Protein AF-A0A4Q4BD98-F1 (afdb_monomer_lite)

Secondary structure (DSSP, 8-state):
-HHHHHHHHHHHHHHHT-S--TTHHHHHHHHHHHHHHHHHHHHHHHTT---B-TTT-PBP-HHHHH-

Sequence (67 aa):
MNGKAVSSMRTAMTAFNSPHDDGRTTVVLLHLQHAFEMLLKAALFQKGAKVFDKKSGRSIGFEAAIN

pLDDT: mean 93.09, std 4.9, range [77.06, 98.12]

Structure (mmCIF, N/CA/C/O backbone):
data_AF-A0A4Q4BD98-F1
#
_entry.id   AF-A0A4Q4BD98-F1
#
loop_
_atom_site.group_PDB
_atom_site.id
_atom_site.type_symbol
_atom_site.label_atom_id
_atom_site.label_alt_id
_atom_site.label_comp_id
_atom_site.label_asym_id
_atom_site.label_entity_id
_atom_site.label_seq_id
_atom_site.pdbx_PDB_ins_code
_atom_site.Cartn_x
_atom_site.Cartn_y
_atom_site.Cartn_z
_atom_site.occupancy
_atom_site.B_iso_or_equiv
_atom_site.auth_seq_id
_atom_site.auth_comp_id
_atom_site.auth_asym_id
_atom_site.auth_atom_id
_atom_site.pdbx_PDB_model_num
ATOM 1 N N . MET A 1 1 ? -11.538 5.422 2.144 1.00 77.06 1 MET A N 1
ATOM 2 C CA . MET A 1 1 ? -10.459 4.405 2.107 1.00 77.06 1 MET A CA 1
ATOM 3 C C . MET A 1 1 ? -10.467 3.640 0.787 1.00 77.06 1 MET A C 1
ATOM 5 O O . MET A 1 1 ? -9.462 3.694 0.095 1.00 77.06 1 MET A O 1
ATOM 9 N N . ASN A 1 2 ? -11.603 3.073 0.363 1.00 80.25 2 ASN A N 1
ATOM 10 C CA . ASN A 1 2 ? -11.720 2.315 -0.898 1.00 80.25 2 ASN A CA 1
ATOM 11 C C . ASN A 1 2 ? -11.226 3.052 -2.158 1.00 80.25 2 ASN A C 1
ATOM 13 O O . ASN A 1 2 ? -10.429 2.497 -2.903 1.00 80.25 2 ASN A O 1
ATOM 17 N N . GLY A 1 3 ? -11.601 4.318 -2.376 1.00 92.62 3 GLY A N 1
ATOM 18 C CA . GLY A 1 3 ? -11.114 5.070 -3.546 1.00 92.62 3 GLY A CA 1
ATOM 19 C C . GLY A 1 3 ? -9.585 5.239 -3.587 1.00 92.62 3 GLY A C 1
ATOM 20 O O . GLY A 1 3 ? -8.982 5.154 -4.653 1.00 92.62 3 GLY A O 1
ATOM 21 N N . LYS A 1 4 ? -8.941 5.398 -2.419 1.00 92.62 4 LYS A N 1
ATOM 22 C CA . LYS A 1 4 ? -7.474 5.481 -2.312 1.00 92.62 4 LYS A CA 1
ATOM 23 C C . LYS A 1 4 ? -6.816 4.132 -2.602 1.00 92.62 4 LYS A C 1
ATOM 25 O O . LYS A 1 4 ? -5.810 4.099 -3.304 1.00 92.62 4 LYS A O 1
ATOM 30 N N . ALA A 1 5 ? -7.410 3.036 -2.123 1.00 95.94 5 ALA A N 1
ATOM 31 C CA . ALA A 1 5 ? -6.943 1.686 -2.426 1.00 95.94 5 ALA A CA 1
ATOM 32 C C . ALA A 1 5 ? -6.958 1.403 -3.934 1.00 95.94 5 ALA A C 1
ATOM 34 O O . ALA A 1 5 ? -5.937 1.021 -4.496 1.00 95.94 5 ALA A O 1
ATOM 35 N N . VAL A 1 6 ? -8.091 1.661 -4.596 1.00 97.25 6 VAL A N 1
ATOM 36 C CA . VAL A 1 6 ? -8.255 1.419 -6.039 1.00 97.25 6 VAL A CA 1
ATOM 37 C C . VAL A 1 6 ? -7.309 2.291 -6.863 1.00 97.25 6 VAL A C 1
ATOM 39 O O . VAL A 1 6 ? -6.686 1.795 -7.797 1.00 97.25 6 VAL A O 1
ATOM 42 N N . SER A 1 7 ? -7.164 3.572 -6.508 1.00 97.50 7 SER A N 1
ATOM 43 C CA . SER A 1 7 ? -6.218 4.471 -7.181 1.00 97.50 7 SER A CA 1
ATOM 44 C C . SER A 1 7 ? -4.780 3.953 -7.078 1.00 97.50 7 SER A C 1
ATOM 46 O O . SER A 1 7 ? -4.092 3.824 -8.086 1.00 97.50 7 SER A O 1
ATOM 48 N N . SER A 1 8 ? -4.361 3.551 -5.875 1.00 97.31 8 SER A N 1
ATOM 49 C CA . SER A 1 8 ? -3.018 3.011 -5.631 1.00 97.31 8 SER A CA 1
ATOM 50 C C . SER A 1 8 ? -2.779 1.716 -6.398 1.00 97.31 8 SER A C 1
ATOM 52 O O . SER A 1 8 ? -1.749 1.564 -7.045 1.00 97.31 8 SER A O 1
ATOM 54 N N . MET A 1 9 ? -3.761 0.812 -6.403 1.00 97.25 9 MET A N 1
ATOM 55 C CA . MET A 1 9 ? -3.685 -0.429 -7.168 1.00 97.25 9 MET A CA 1
ATOM 56 C C . MET A 1 9 ? -3.560 -0.158 -8.669 1.00 97.25 9 MET A C 1
ATOM 58 O O . MET A 1 9 ? -2.729 -0.772 -9.331 1.00 97.25 9 MET A O 1
ATOM 62 N N . ARG A 1 10 ? -4.322 0.801 -9.208 1.00 98.00 10 ARG A N 1
ATOM 63 C CA . ARG A 1 10 ? -4.204 1.197 -10.615 1.00 98.00 10 ARG A CA 1
ATOM 64 C C . ARG A 1 10 ? -2.809 1.736 -10.925 1.00 98.00 10 ARG A C 1
ATOM 66 O O . ARG A 1 10 ? -2.233 1.318 -11.9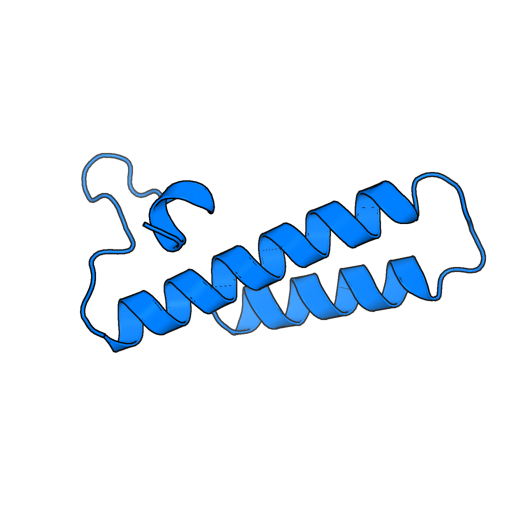19 1.00 98.00 10 ARG A O 1
ATOM 73 N N . THR A 1 11 ? -2.242 2.592 -10.073 1.00 97.75 11 THR A N 1
ATOM 74 C CA . THR A 1 11 ? -0.872 3.096 -10.260 1.00 97.75 11 THR A CA 1
ATOM 75 C C . THR A 1 11 ? 0.158 1.971 -10.237 1.00 97.75 11 THR A C 1
ATOM 77 O O . THR A 1 11 ? 1.036 1.943 -11.097 1.00 97.75 11 THR A O 1
ATOM 80 N N . ALA A 1 12 ? 0.027 1.009 -9.318 1.00 97.56 12 ALA A N 1
ATOM 81 C CA . ALA A 1 12 ? 0.892 -0.166 -9.299 1.00 97.56 12 ALA A CA 1
ATOM 82 C C . ALA A 1 12 ? 0.791 -0.970 -10.604 1.00 97.56 12 ALA A C 1
ATOM 84 O O . ALA A 1 12 ? 1.812 -1.340 -11.175 1.00 97.56 12 ALA A O 1
ATOM 85 N N . MET A 1 13 ? -0.422 -1.197 -11.117 1.00 97.75 13 MET A N 1
ATOM 86 C CA . MET A 1 13 ? -0.628 -1.908 -12.385 1.00 97.75 13 MET A CA 1
ATOM 87 C C . MET A 1 13 ? -0.080 -1.130 -13.586 1.00 97.75 13 MET A C 1
ATOM 89 O O . MET A 1 13 ? 0.493 -1.734 -14.489 1.00 97.75 13 MET A O 1
ATOM 93 N N . THR A 1 14 ? -0.216 0.196 -13.604 1.00 97.44 14 THR A N 1
ATOM 94 C CA . THR A 1 14 ? 0.380 1.041 -14.647 1.00 97.44 14 THR A CA 1
ATOM 95 C C . THR A 1 14 ? 1.900 0.940 -14.623 1.00 97.44 14 THR A C 1
ATOM 97 O O . THR A 1 14 ? 2.505 0.729 -15.668 1.00 97.44 14 THR A O 1
ATOM 100 N N . ALA A 1 15 ? 2.520 1.034 -13.443 1.00 96.69 15 ALA A N 1
ATOM 101 C CA . ALA A 1 15 ? 3.965 0.887 -13.303 1.00 96.69 15 ALA A CA 1
ATOM 102 C C . ALA A 1 15 ? 4.428 -0.514 -13.724 1.00 96.69 15 ALA A C 1
ATOM 104 O O . ALA A 1 15 ? 5.391 -0.640 -14.471 1.00 96.69 15 ALA A O 1
ATOM 105 N N . PHE A 1 16 ? 3.705 -1.561 -13.324 1.00 96.88 16 PHE A N 1
ATOM 106 C CA . PHE A 1 16 ? 4.012 -2.942 -13.698 1.00 96.88 16 PHE A CA 1
ATOM 107 C C . PHE A 1 16 ? 4.030 -3.147 -15.221 1.00 96.88 16 PHE A C 1
ATOM 109 O O . PHE A 1 16 ? 4.931 -3.797 -15.741 1.00 96.88 16 PHE A O 1
ATOM 116 N N . ASN A 1 17 ? 3.070 -2.548 -15.933 1.00 96.50 17 ASN A N 1
ATOM 117 C CA . ASN A 1 17 ? 2.963 -2.628 -17.393 1.00 96.50 17 ASN A CA 1
ATOM 118 C C . ASN A 1 17 ? 3.757 -1.535 -18.134 1.00 96.50 17 ASN A C 1
ATOM 120 O O . ASN A 1 17 ? 3.658 -1.428 -19.356 1.00 96.50 17 ASN A O 1
ATOM 124 N N . SER A 1 18 ? 4.518 -0.703 -17.419 1.00 94.81 18 SER A N 1
ATOM 125 C CA . SER A 1 18 ? 5.341 0.338 -18.029 1.00 94.81 18 SER A CA 1
ATOM 126 C C . SER A 1 18 ? 6.457 -0.288 -18.877 1.00 94.81 18 SER A C 1
ATOM 128 O O . SER A 1 18 ? 7.096 -1.246 -18.427 1.00 94.81 18 SER A O 1
ATOM 130 N N . PRO A 1 19 ? 6.751 0.270 -20.067 1.00 92.75 19 PRO A N 1
ATOM 131 C CA . PRO A 1 19 ? 7.922 -0.115 -20.852 1.00 92.75 19 PRO A CA 1
ATOM 132 C C . PRO A 1 19 ? 9.237 0.393 -20.238 1.00 92.75 19 PRO A C 1
ATOM 134 O O . PRO A 1 19 ? 10.307 -0.084 -20.606 1.00 92.75 19 PRO A O 1
ATOM 137 N N . HIS A 1 20 ? 9.171 1.353 -19.311 1.00 91.25 20 HIS A N 1
ATOM 138 C CA . HIS A 1 20 ? 10.325 1.861 -18.572 1.00 91.25 20 HIS A CA 1
ATOM 139 C C . HIS A 1 20 ? 10.564 1.012 -17.323 1.00 91.25 20 HIS A C 1
ATOM 141 O O . HIS A 1 20 ? 9.647 0.844 -16.513 1.00 91.25 20 HIS A O 1
ATOM 147 N N . ASP A 1 21 ? 11.786 0.501 -17.167 1.00 87.88 21 ASP A N 1
ATOM 148 C CA . ASP A 1 21 ? 12.160 -0.360 -16.037 1.00 87.88 21 ASP A CA 1
ATOM 149 C C . ASP A 1 21 ? 12.713 0.425 -14.834 1.00 87.88 21 ASP A C 1
ATOM 151 O O . ASP A 1 21 ? 12.691 -0.058 -13.700 1.00 87.88 21 ASP A O 1
ATOM 155 N N . ASP A 1 22 ? 13.149 1.669 -15.051 1.00 93.25 22 ASP A N 1
ATOM 156 C CA . ASP A 1 22 ? 13.736 2.512 -14.010 1.00 93.25 22 ASP A CA 1
ATOM 157 C C . ASP A 1 22 ? 12.763 2.733 -12.846 1.00 93.25 22 ASP A C 1
ATOM 159 O O . ASP A 1 22 ? 11.703 3.348 -12.978 1.00 93.25 22 ASP A O 1
ATOM 163 N N . GLY A 1 23 ? 13.120 2.197 -11.677 1.00 92.12 23 GLY A N 1
ATOM 164 C CA . GLY A 1 23 ? 12.310 2.302 -10.464 1.00 92.12 23 GLY A CA 1
ATOM 165 C C . GLY A 1 23 ? 10.983 1.535 -10.506 1.00 92.12 23 GLY A C 1
ATOM 166 O O . GLY A 1 23 ? 10.215 1.632 -9.547 1.00 92.12 23 GLY A O 1
ATOM 167 N N . ARG A 1 24 ? 10.709 0.744 -11.555 1.00 95.38 24 ARG A N 1
ATOM 168 C CA . ARG A 1 24 ? 9.432 0.040 -11.750 1.00 95.38 24 ARG A CA 1
ATOM 169 C C . ARG A 1 24 ? 9.055 -0.814 -10.548 1.00 95.38 24 ARG A C 1
ATOM 171 O O . ARG A 1 24 ? 7.980 -0.632 -9.982 1.00 95.38 24 ARG A O 1
ATOM 178 N N . THR A 1 25 ? 9.950 -1.702 -10.123 1.00 96.31 25 THR A N 1
ATOM 179 C CA . THR A 1 25 ? 9.719 -2.589 -8.973 1.00 96.31 25 THR A CA 1
ATOM 180 C C . THR A 1 25 ? 9.394 -1.795 -7.712 1.00 96.31 25 THR A C 1
ATOM 182 O O . THR A 1 25 ? 8.425 -2.102 -7.023 1.00 96.31 25 THR A O 1
ATOM 185 N N . THR A 1 2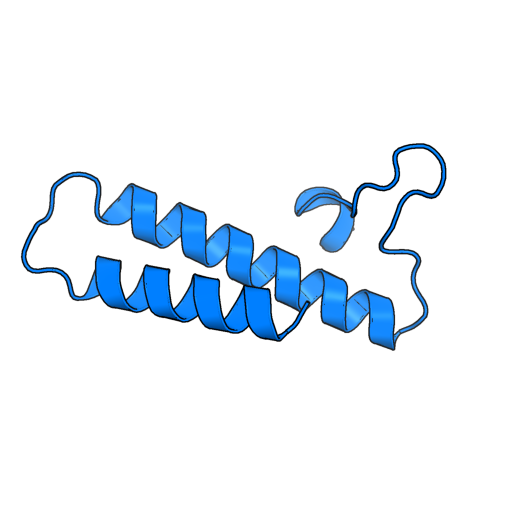6 ? 10.144 -0.727 -7.437 1.00 97.38 26 THR A N 1
ATOM 186 C CA . THR A 1 26 ? 9.917 0.137 -6.272 1.00 97.38 26 THR A CA 1
ATOM 187 C C . THR A 1 26 ? 8.534 0.779 -6.313 1.00 97.38 26 THR A C 1
ATOM 189 O O . THR A 1 26 ? 7.806 0.727 -5.324 1.00 97.38 26 THR A O 1
ATOM 192 N N . VAL A 1 27 ? 8.139 1.343 -7.458 1.00 97.44 27 VAL A N 1
ATOM 193 C CA . VAL A 1 27 ? 6.828 1.984 -7.633 1.00 97.44 27 VAL A CA 1
ATOM 194 C C . VAL A 1 27 ? 5.701 0.960 -7.479 1.00 97.44 27 VAL A C 1
ATOM 196 O O . VAL A 1 27 ? 4.737 1.216 -6.756 1.00 97.44 27 VAL A O 1
ATOM 199 N N . VAL A 1 28 ? 5.835 -0.219 -8.095 1.00 98.00 28 VAL A N 1
ATOM 200 C CA . VAL A 1 28 ? 4.863 -1.316 -7.974 1.00 98.00 28 VAL A CA 1
ATOM 201 C C . VAL A 1 28 ? 4.676 -1.713 -6.512 1.00 98.00 28 VAL A C 1
ATOM 203 O O . VAL A 1 28 ? 3.547 -1.722 -6.020 1.00 98.00 28 VAL A O 1
ATOM 206 N N . LEU A 1 29 ? 5.768 -2.006 -5.802 1.00 97.88 29 LEU A N 1
ATOM 207 C CA . LEU A 1 29 ? 5.712 -2.479 -4.419 1.00 97.88 29 LEU A CA 1
ATOM 208 C C . LEU A 1 29 ? 5.169 -1.408 -3.468 1.00 97.88 29 LEU A C 1
ATOM 210 O O . LEU A 1 29 ? 4.302 -1.708 -2.649 1.00 97.88 29 LEU A O 1
ATOM 214 N N . LEU A 1 30 ? 5.605 -0.154 -3.615 1.00 97.88 30 LEU A N 1
ATOM 215 C CA . LEU A 1 30 ? 5.147 0.955 -2.777 1.00 97.88 30 LEU A CA 1
ATOM 216 C C . LEU A 1 30 ? 3.635 1.181 -2.922 1.00 97.88 30 LEU A C 1
ATOM 218 O O . LEU A 1 30 ? 2.915 1.320 -1.928 1.00 97.88 30 LEU A O 1
ATOM 222 N N . HIS A 1 31 ? 3.132 1.184 -4.158 1.00 98.12 31 HIS A N 1
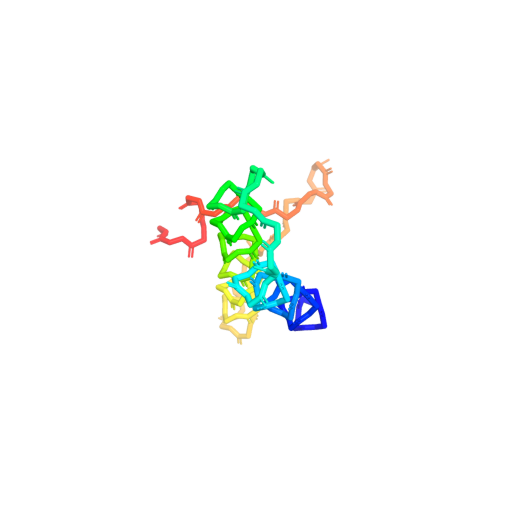ATOM 223 C CA . HIS A 1 31 ? 1.710 1.394 -4.409 1.00 98.12 31 HIS A CA 1
ATOM 224 C C . HIS A 1 31 ? 0.849 0.180 -4.046 1.00 98.12 31 HIS A C 1
ATOM 226 O O . HIS A 1 31 ? -0.272 0.374 -3.571 1.00 98.12 31 HIS A O 1
ATOM 232 N N . LEU A 1 32 ? 1.355 -1.051 -4.191 1.00 97.62 32 LEU A N 1
ATOM 233 C CA . LEU A 1 32 ? 0.664 -2.249 -3.698 1.00 97.62 32 LEU A CA 1
ATOM 234 C C . LEU A 1 32 ? 0.578 -2.271 -2.172 1.00 97.62 32 LEU A C 1
ATOM 236 O O . LEU A 1 32 ? -0.508 -2.492 -1.636 1.00 97.62 32 LEU A O 1
ATOM 240 N N . GLN A 1 33 ? 1.674 -1.974 -1.469 1.00 97.31 33 GLN A N 1
ATOM 241 C CA . GLN A 1 33 ? 1.665 -1.864 -0.010 1.00 97.31 33 GLN A CA 1
ATOM 242 C C . GLN A 1 33 ? 0.638 -0.824 0.450 1.00 97.31 33 GLN A C 1
ATOM 244 O O . GLN A 1 33 ? -0.183 -1.104 1.327 1.00 97.31 33 GLN A O 1
ATOM 249 N N . HIS A 1 34 ? 0.617 0.353 -0.185 1.00 97.12 34 HIS A N 1
ATOM 250 C CA . HIS A 1 34 ? -0.368 1.381 0.138 1.00 97.12 34 HIS A CA 1
ATOM 251 C C . HIS A 1 34 ? -1.810 0.936 -0.171 1.00 97.12 34 HIS A C 1
ATOM 253 O O . HIS A 1 34 ? -2.717 1.186 0.627 1.00 97.12 34 HIS A O 1
ATOM 259 N N . ALA A 1 35 ? -2.042 0.237 -1.289 1.00 97.56 35 ALA A N 1
ATOM 260 C CA . ALA A 1 35 ? -3.358 -0.300 -1.631 1.00 97.56 35 ALA A CA 1
ATOM 261 C C . ALA A 1 35 ? -3.859 -1.294 -0.570 1.00 97.56 35 ALA A C 1
ATOM 263 O O . ALA A 1 35 ? -4.992 -1.163 -0.100 1.00 97.56 35 ALA A O 1
ATOM 264 N N . PHE A 1 36 ? -3.012 -2.235 -0.144 1.00 96.31 36 PHE A N 1
ATOM 265 C CA . PHE A 1 36 ? -3.356 -3.211 0.891 1.00 96.31 36 PHE A CA 1
ATOM 266 C C . PHE A 1 36 ? -3.599 -2.560 2.249 1.00 96.31 36 PHE A C 1
ATOM 268 O O . PHE A 1 36 ? -4.597 -2.876 2.895 1.00 96.31 36 PHE A O 1
ATOM 275 N N . GLU A 1 37 ? -2.774 -1.591 2.649 1.00 96.38 37 GLU A N 1
ATOM 276 C CA . GLU A 1 37 ? -3.007 -0.813 3.867 1.00 96.38 37 GLU A CA 1
ATOM 277 C C . GLU A 1 37 ? -4.400 -0.164 3.861 1.00 96.38 37 GLU A C 1
ATOM 279 O O . GLU A 1 37 ? -5.136 -0.223 4.849 1.00 96.38 37 GLU A O 1
ATOM 284 N N . MET A 1 38 ? -4.794 0.443 2.737 1.00 97.12 38 MET A N 1
ATOM 285 C CA . MET A 1 38 ? -6.102 1.085 2.610 1.00 97.12 38 MET A CA 1
ATOM 286 C C . MET A 1 38 ? -7.263 0.081 2.636 1.00 97.12 38 MET A C 1
ATOM 288 O O . MET A 1 38 ? -8.308 0.402 3.209 1.00 97.12 38 MET A O 1
ATOM 292 N N . LEU A 1 39 ? -7.102 -1.110 2.047 1.00 95.75 39 LEU A N 1
ATOM 293 C CA . LEU A 1 39 ? -8.119 -2.171 2.070 1.00 95.75 39 LEU A CA 1
ATOM 294 C C . LEU A 1 39 ? -8.283 -2.767 3.471 1.00 95.75 39 LEU A C 1
ATOM 296 O O . LEU A 1 39 ? -9.412 -2.900 3.942 1.00 95.75 39 LEU A O 1
ATOM 300 N N . LEU A 1 40 ? -7.181 -3.048 4.169 1.00 95.12 40 LEU A N 1
ATOM 301 C CA . LEU A 1 40 ? -7.209 -3.554 5.543 1.00 95.12 40 LEU A CA 1
ATOM 302 C C . LEU A 1 40 ? -7.881 -2.557 6.484 1.00 95.12 40 LEU A C 1
ATOM 304 O O . LEU A 1 40 ? -8.791 -2.921 7.224 1.00 95.12 40 LEU A O 1
ATOM 308 N N . LYS A 1 41 ? -7.532 -1.269 6.386 1.00 94.81 41 LYS A N 1
ATOM 309 C CA . LYS A 1 41 ? -8.225 -0.212 7.137 1.00 94.81 41 LYS A CA 1
ATOM 310 C C . LYS A 1 41 ? -9.716 -0.159 6.822 1.00 94.81 41 LYS A C 1
ATOM 312 O O . LYS A 1 41 ? -10.519 0.017 7.732 1.00 94.81 41 LYS A O 1
ATOM 317 N N . ALA A 1 42 ? -10.106 -0.310 5.557 1.00 94.69 42 ALA A N 1
ATOM 318 C CA . ALA A 1 42 ? -11.518 -0.330 5.187 1.00 94.69 42 ALA A CA 1
ATOM 319 C C . ALA A 1 42 ? -12.255 -1.539 5.789 1.00 94.69 42 ALA A C 1
ATOM 321 O O . ALA A 1 42 ? -13.393 -1.390 6.235 1.00 94.69 42 ALA A O 1
ATOM 322 N N . ALA A 1 43 ? -11.613 -2.709 5.835 1.00 94.31 43 ALA A N 1
ATOM 323 C CA . ALA A 1 43 ? -12.163 -3.913 6.452 1.00 94.31 43 ALA A CA 1
ATOM 324 C C . ALA A 1 43 ? -12.281 -3.776 7.980 1.00 94.31 43 ALA A C 1
ATOM 326 O O . ALA A 1 43 ? -13.332 -4.067 8.546 1.00 94.31 43 ALA A O 1
ATOM 327 N N . LEU A 1 44 ? -11.239 -3.273 8.648 1.00 93.75 44 LEU A N 1
ATOM 328 C CA . LEU A 1 44 ? -11.238 -2.994 10.087 1.00 93.75 44 LEU A CA 1
ATOM 329 C C . LEU A 1 44 ? -12.310 -1.967 10.465 1.00 93.75 44 LEU A C 1
ATOM 331 O O . LEU A 1 44 ? -13.050 -2.168 11.426 1.00 93.75 44 LEU A O 1
ATOM 335 N N . PHE A 1 45 ? -12.444 -0.903 9.673 1.00 93.62 45 PHE A N 1
ATOM 336 C CA . PHE A 1 45 ? -13.481 0.104 9.871 1.00 93.62 45 PHE A CA 1
ATOM 337 C C . PHE A 1 45 ? -14.890 -0.494 9.769 1.00 93.62 45 PHE A C 1
ATOM 339 O O . PHE A 1 45 ? -15.728 -0.219 10.623 1.00 93.62 45 PHE A O 1
ATOM 346 N N . GLN A 1 46 ? -15.143 -1.358 8.778 1.00 92.94 46 GLN A N 1
ATOM 347 C CA . GLN A 1 46 ? -16.429 -2.060 8.647 1.00 92.94 46 GLN A CA 1
ATOM 348 C C . GLN A 1 46 ? -16.719 -2.993 9.829 1.00 92.94 46 GLN A C 1
ATOM 350 O O . GLN A 1 46 ? -17.873 -3.152 10.211 1.00 92.94 46 GLN A O 1
ATOM 355 N N . LYS A 1 47 ? -15.681 -3.561 10.452 1.00 94.12 47 LYS A N 1
ATOM 356 C CA . LYS A 1 47 ? -15.794 -4.358 11.684 1.00 94.12 47 LYS A CA 1
ATOM 357 C C . LYS A 1 47 ? -15.941 -3.510 12.960 1.00 94.12 47 LYS A C 1
ATOM 359 O O . LYS A 1 47 ? -15.971 -4.067 14.052 1.00 9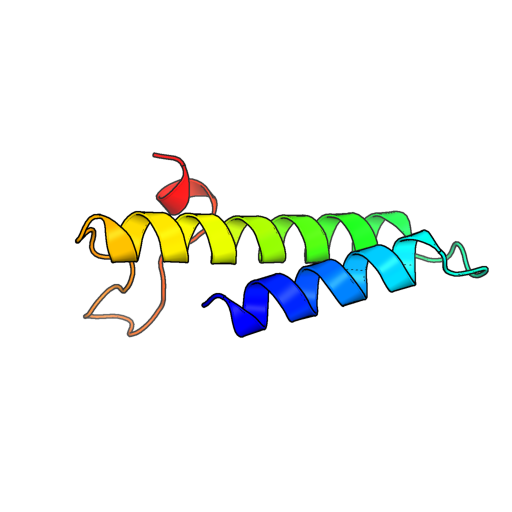4.12 47 LYS A O 1
ATOM 364 N N . GLY A 1 48 ? -16.012 -2.181 12.852 1.00 91.50 48 GLY A N 1
ATOM 365 C CA . GLY A 1 48 ? -16.141 -1.269 13.993 1.00 91.50 48 GLY A CA 1
ATOM 366 C C . GLY A 1 48 ? -14.831 -0.984 14.738 1.00 91.50 48 GLY A C 1
ATOM 367 O O . GLY A 1 48 ? -14.853 -0.354 15.797 1.00 91.50 48 GLY A O 1
ATOM 368 N N . ALA A 1 49 ? -13.682 -1.411 14.206 1.00 91.94 49 ALA A N 1
ATOM 369 C CA . ALA A 1 49 ? -12.385 -1.127 14.810 1.00 91.94 49 ALA A CA 1
ATOM 370 C C . ALA A 1 49 ? -11.9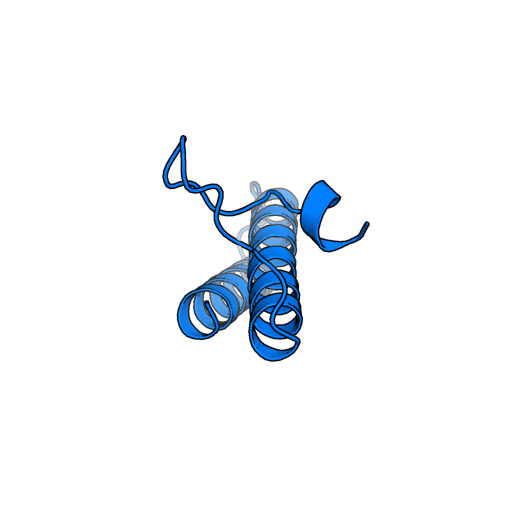63 0.337 14.584 1.00 91.94 49 ALA A C 1
ATOM 372 O O . ALA A 1 49 ? -12.287 0.975 13.576 1.00 91.94 49 ALA A O 1
ATOM 373 N N . LYS A 1 50 ? -11.192 0.884 15.530 1.00 90.25 50 LYS A N 1
ATOM 374 C CA . LYS A 1 50 ? -10.677 2.257 15.450 1.00 90.25 50 LYS A CA 1
ATOM 375 C C . LYS A 1 50 ? -9.441 2.304 14.557 1.00 90.25 50 LYS A C 1
ATOM 377 O O . LYS A 1 50 ? -8.341 1.995 14.987 1.00 90.25 50 LYS A O 1
ATOM 382 N N . VAL A 1 51 ? -9.629 2.756 13.323 1.00 91.69 51 VAL A N 1
ATOM 383 C CA . VAL A 1 51 ? -8.548 2.920 12.332 1.00 91.69 51 VAL A CA 1
ATOM 384 C C . VAL A 1 51 ? -7.929 4.319 12.312 1.00 91.69 51 VAL A C 1
ATOM 386 O O . VAL A 1 51 ? -6.966 4.551 11.583 1.00 91.69 51 VAL A O 1
ATOM 389 N N . PHE A 1 52 ? -8.471 5.247 13.105 1.00 91.12 52 PHE A N 1
ATOM 390 C CA . PHE A 1 52 ? -7.958 6.604 13.282 1.00 91.12 52 PHE A CA 1
ATOM 391 C C . PHE A 1 52 ? -7.603 6.851 14.741 1.00 91.12 52 PHE A C 1
ATOM 393 O O . PHE A 1 52 ? -8.425 6.638 15.639 1.00 91.12 52 PHE A O 1
ATOM 400 N N . ASP A 1 53 ? -6.395 7.353 14.959 1.00 86.75 53 ASP A N 1
ATOM 401 C CA . ASP A 1 53 ? -5.970 7.853 16.252 1.00 86.75 53 ASP A CA 1
ATOM 402 C C . ASP A 1 53 ? -6.522 9.275 16.450 1.00 86.75 53 ASP A C 1
ATOM 404 O O . ASP A 1 53 ? -6.259 10.192 15.669 1.00 86.75 53 ASP A O 1
ATOM 408 N N . LYS A 1 54 ? -7.323 9.459 17.506 1.00 81.31 54 LYS A N 1
ATOM 409 C CA . LYS A 1 54 ? -8.011 10.730 17.780 1.00 81.31 54 LYS A CA 1
ATOM 410 C C . LYS A 1 54 ? -7.070 11.857 18.219 1.00 81.31 54 LYS A C 1
ATOM 412 O O . LYS A 1 54 ? -7.466 13.012 18.128 1.00 81.31 54 LYS A O 1
ATOM 417 N N . LYS A 1 55 ? -5.870 11.544 18.721 1.00 82.75 55 LYS A N 1
ATOM 418 C CA . LYS A 1 55 ? -4.915 12.545 19.226 1.00 82.75 55 LYS A CA 1
ATOM 419 C C . LYS A 1 55 ? -4.092 13.149 18.091 1.00 82.75 55 LYS A C 1
ATOM 421 O O . LYS A 1 55 ? -3.875 14.351 18.055 1.00 82.75 55 LYS A O 1
ATOM 426 N N . SER A 1 56 ? -3.647 12.306 17.167 1.00 85.69 56 SER A N 1
ATOM 427 C CA . SER A 1 56 ? -2.815 12.678 16.022 1.00 85.69 56 SER A CA 1
ATOM 428 C C . SER A 1 56 ? -3.622 13.009 14.765 1.00 85.69 56 SER A C 1
ATOM 430 O O . SER A 1 56 ? -3.079 13.593 13.830 1.00 85.69 56 SER A O 1
ATOM 432 N N . GLY A 1 57 ? -4.893 12.595 14.700 1.00 85.06 57 GLY A N 1
ATOM 433 C CA . GLY A 1 57 ? -5.727 12.716 13.501 1.00 85.06 57 GLY A CA 1
ATOM 434 C C . GLY A 1 57 ? -5.271 11.818 12.345 1.00 85.06 57 GLY A C 1
ATOM 435 O O . GLY A 1 57 ? -5.786 11.931 11.232 1.00 85.06 57 GLY A O 1
ATOM 436 N N . ARG A 1 58 ? -4.298 10.927 12.579 1.00 87.38 58 ARG A N 1
ATOM 437 C CA . ARG A 1 58 ? -3.735 10.037 11.561 1.00 87.38 58 ARG A CA 1
ATOM 438 C C . ARG A 1 58 ? -4.404 8.670 11.607 1.00 87.38 58 ARG A C 1
ATOM 440 O O . ARG A 1 58 ? -4.830 8.188 12.655 1.00 87.38 58 ARG A O 1
ATOM 447 N N . SER A 1 59 ? -4.494 8.030 10.445 1.00 90.00 59 SER A N 1
ATOM 448 C CA . SER A 1 59 ? -4.875 6.619 10.380 1.00 90.00 59 SER A CA 1
ATOM 449 C C . SER A 1 59 ? -3.719 5.728 10.833 1.00 90.00 59 SER A C 1
ATOM 451 O O . SER A 1 59 ? -2.569 6.088 10.587 1.00 90.00 59 SER A O 1
ATOM 453 N N . ILE A 1 60 ? -4.027 4.557 11.390 1.00 92.25 60 ILE A N 1
ATOM 454 C CA . ILE A 1 60 ? -3.049 3.517 11.766 1.00 92.25 60 ILE A CA 1
ATOM 455 C C . ILE A 1 60 ? -2.103 3.154 10.603 1.00 92.25 60 ILE A C 1
ATOM 457 O O . ILE A 1 60 ? -2.452 3.381 9.455 1.00 92.25 60 ILE A O 1
ATOM 461 N N . GLY A 1 61 ? -0.905 2.626 10.844 1.00 91.06 61 GLY A N 1
ATOM 462 C CA . GLY A 1 61 ? -0.016 2.153 9.764 1.00 91.06 61 GLY A CA 1
ATOM 463 C C . GLY A 1 61 ? -0.386 0.755 9.250 1.00 91.06 61 GLY A C 1
ATOM 464 O O . GLY A 1 61 ? -1.292 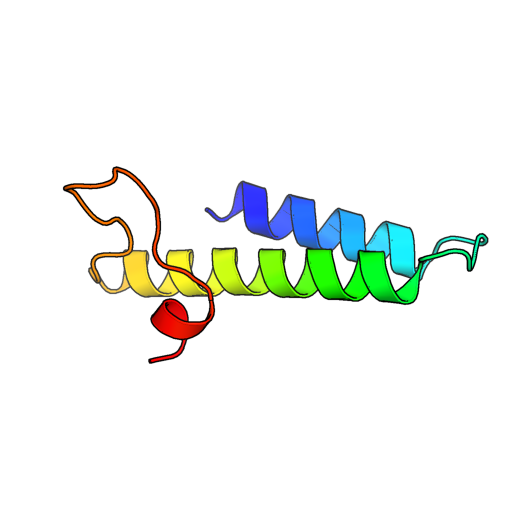0.126 9.793 1.00 91.06 61 GLY A O 1
ATOM 465 N N . PHE A 1 62 ? 0.332 0.253 8.240 1.00 90.44 62 PHE A N 1
ATOM 466 C CA . PHE A 1 62 ? 0.181 -1.123 7.741 1.00 90.44 62 PHE A CA 1
ATOM 467 C C . PHE A 1 62 ? 0.383 -2.184 8.830 1.00 90.44 62 PHE A C 1
ATOM 469 O O . PHE A 1 62 ? -0.474 -3.044 8.994 1.00 90.44 62 PHE A O 1
ATOM 476 N N . GLU A 1 63 ? 1.453 -2.087 9.624 1.00 91.69 63 GLU A N 1
ATOM 477 C CA . GLU A 1 63 ? 1.726 -3.043 10.710 1.00 91.69 63 GLU A CA 1
ATOM 478 C C . GLU A 1 63 ? 0.593 -3.092 11.739 1.00 91.69 63 GLU A C 1
ATOM 480 O O . GLU A 1 63 ? 0.158 -4.159 12.154 1.00 91.69 63 GLU A O 1
ATOM 485 N N . ALA A 1 64 ? 0.047 -1.935 12.105 1.00 89.25 64 ALA A N 1
ATOM 486 C CA . ALA A 1 64 ? -1.087 -1.857 13.019 1.00 89.25 64 ALA A CA 1
ATOM 487 C C . ALA A 1 64 ? -2.410 -2.330 12.390 1.00 89.25 64 ALA A C 1
ATOM 489 O O . ALA A 1 64 ? -3.386 -2.509 13.105 1.00 89.25 64 ALA A O 1
ATOM 490 N N . ALA A 1 65 ? -2.478 -2.484 11.064 1.00 89.62 65 ALA A N 1
ATOM 491 C CA . ALA A 1 65 ? -3.664 -2.979 10.371 1.00 89.62 65 ALA A CA 1
ATOM 492 C C . ALA A 1 65 ? -3.678 -4.513 10.213 1.00 89.62 65 ALA A C 1
ATOM 494 O O . ALA A 1 65 ? -4.718 -5.063 9.851 1.00 89.62 65 ALA A O 1
ATOM 495 N N . ILE A 1 66 ? -2.545 -5.185 10.447 1.00 90.62 66 ILE A N 1
ATOM 496 C CA . ILE A 1 66 ? -2.405 -6.652 10.379 1.00 90.62 66 ILE A CA 1
ATOM 497 C C . ILE A 1 66 ? -2.325 -7.330 11.756 1.00 90.62 66 ILE A C 1
ATOM 499 O O . ILE A 1 66 ? -2.338 -8.557 11.810 1.00 90.62 66 ILE A O 1
ATOM 503 N N . ASN A 1 67 ? -2.245 -6.549 12.838 1.00 81.56 67 ASN A N 1
ATOM 504 C CA . ASN A 1 67 ? -2.252 -7.008 14.233 1.00 81.56 67 ASN A CA 1
ATOM 505 C C . ASN A 1 67 ? -3.565 -6.613 14.916 1.00 81.56 67 ASN A C 1
ATOM 507 O O . ASN A 1 67 ? -4.033 -7.389 15.775 1.00 81.56 67 ASN A O 1
#

Radius of gyration: 13.73 Å; chains: 1; bounding box: 30×20×40 Å

Foldseek 3Di:
DQVLLVVLQVQLVCLCPDPDPVCSVVSNVVSNLRSVQVVLLVVCVVVVHDQADPVVRDGDHSVVSVD